Protein AF-A0A428RJL4-F1 (afdb_monomer_lite)

Radius of gyration: 34.91 Å; chains: 1; bounding box: 85×60×79 Å

Sequence (177 aa):
MPTWSDKGKWKEIDPDLPETDPDLTETDPDLTQSDPDPIDADDYAAYYEDQPGPSGVFYCTECCEPSGDRASPLCRSCETYQDWRRRIDRERHNKANREAREAGLCGHCRKSKAEPGKASCTPCRRKKTESQARRDAERKKMREKEKKSEEKKKEKKTEKSAKEKKAEEKKKKDKKR

Organism: NCBI:txid1325733

Secondary structure (DSSP, 8-state):
-PPP-SS---------------------------------HHHHHHHHHSS-------B-TTT--B-TT---SS-HHHHHHHHHHHHHHHHHHHHHHHHHHHTTB-TTTSSSBPPTT-SS-HHHHHHHHHHHHHHHHHHHHHHHHHHHHHHHHHHHHHHHHHHHHHHHHHHHHHTT-

pLDDT: mean 81.79, std 18.22, range [39.06, 98.56]

Foldseek 3Di:
DDDDDDDPDDPPPDPPDPPPPPPDDDPDDPPPPPPDPPDPPVVVVVVPVPPPPDPPQQAAPPPRHRQPPDPDNHHPVRVVVVVVVVVVVVVVLVVVLVVLVVVQHASPPSPDGPDVPDNHRPVVVVVVVVVVVVVVVVVVVVVVVVVVVVVVVVVVVVVVVVVVVVVVVVVVVVVVD

Structure (mmCIF, N/CA/C/O backbone):
data_AF-A0A428RJL4-F1
#
_entry.id   AF-A0A428RJL4-F1
#
loop_
_atom_site.group_PDB
_atom_site.id
_atom_site.type_symbol
_atom_site.label_atom_id
_atom_site.label_alt_id
_atom_site.label_comp_id
_atom_site.label_asym_id
_atom_site.label_entity_id
_atom_site.label_seq_id
_atom_site.pdbx_PDB_ins_code
_atom_site.Cartn_x
_atom_site.Cartn_y
_atom_site.Cartn_z
_atom_site.occupancy
_atom_site.B_iso_or_equiv
_atom_site.auth_seq_id
_atom_site.auth_comp_id
_atom_site.auth_asym_id
_atom_site.auth_atom_id
_atom_site.pdbx_PDB_model_num
ATOM 1 N N . MET A 1 1 ? 35.695 23.533 -6.235 1.00 39.06 1 MET A N 1
ATOM 2 C CA . MET A 1 1 ? 35.047 22.298 -6.731 1.00 39.06 1 MET A CA 1
ATOM 3 C C . MET A 1 1 ? 35.911 21.120 -6.302 1.00 39.06 1 MET A C 1
ATOM 5 O O . MET A 1 1 ? 37.057 21.090 -6.733 1.00 39.06 1 MET A O 1
ATOM 9 N N . PRO A 1 2 ? 35.456 20.231 -5.402 1.00 47.81 2 PRO A N 1
ATOM 10 C CA . PRO A 1 2 ? 36.292 19.138 -4.906 1.00 47.81 2 PRO A CA 1
ATOM 11 C C . PRO A 1 2 ? 36.450 18.043 -5.967 1.00 47.81 2 PRO A C 1
ATOM 13 O O . PRO A 1 2 ? 35.468 17.641 -6.591 1.00 47.81 2 PRO A O 1
ATOM 16 N N . THR A 1 3 ? 37.677 17.566 -6.169 1.00 53.16 3 THR A N 1
ATOM 17 C CA . THR A 1 3 ? 38.008 16.478 -7.095 1.00 53.16 3 THR A CA 1
ATOM 18 C C . THR A 1 3 ? 38.043 15.137 -6.359 1.00 53.16 3 THR A C 1
ATOM 20 O O . THR A 1 3 ? 38.663 14.986 -5.309 1.00 53.16 3 THR A O 1
ATOM 23 N N . TRP A 1 4 ? 37.346 14.149 -6.919 1.00 40.94 4 TRP A N 1
ATOM 24 C CA . TRP A 1 4 ? 37.372 12.746 -6.500 1.00 40.94 4 TRP A CA 1
ATOM 25 C C . TRP A 1 4 ? 38.748 12.128 -6.803 1.00 40.94 4 TRP A C 1
ATOM 27 O O . TRP A 1 4 ? 39.310 12.368 -7.870 1.00 40.94 4 TRP A O 1
ATOM 37 N N . SER A 1 5 ? 39.277 11.306 -5.893 1.00 53.22 5 SER A N 1
ATOM 38 C CA . SER A 1 5 ? 40.438 10.437 -6.140 1.00 53.22 5 SER A CA 1
ATOM 39 C C . SER A 1 5 ? 40.075 8.970 -5.895 1.00 53.22 5 SER A C 1
ATOM 41 O O . SER A 1 5 ? 39.465 8.626 -4.886 1.00 53.22 5 SER A O 1
ATOM 43 N N . ASP A 1 6 ? 40.508 8.109 -6.819 1.00 55.12 6 ASP A N 1
ATOM 44 C CA . ASP A 1 6 ? 40.116 6.702 -7.037 1.00 55.12 6 ASP A CA 1
ATOM 45 C C . ASP A 1 6 ? 40.604 5.672 -5.995 1.00 55.12 6 ASP A C 1
ATOM 47 O O . ASP A 1 6 ? 40.689 4.472 -6.253 1.00 55.12 6 ASP A O 1
ATOM 51 N N . LYS A 1 7 ? 40.941 6.103 -4.781 1.00 55.03 7 LYS A N 1
ATOM 52 C CA . LYS A 1 7 ? 41.337 5.195 -3.696 1.00 55.03 7 LYS A CA 1
ATOM 53 C C . LYS A 1 7 ? 40.588 5.592 -2.439 1.00 55.03 7 LYS A C 1
ATOM 55 O O . LYS A 1 7 ? 41.039 6.454 -1.694 1.00 55.03 7 LYS A O 1
ATOM 60 N N . GLY A 1 8 ? 39.428 4.963 -2.245 1.00 53.81 8 GLY A N 1
ATOM 61 C CA . GLY A 1 8 ? 38.504 5.170 -1.130 1.00 53.81 8 GLY A CA 1
ATOM 62 C C . GLY A 1 8 ? 39.140 4.952 0.242 1.00 53.81 8 GLY A C 1
ATOM 63 O O . GLY A 1 8 ? 38.967 3.909 0.866 1.00 53.81 8 GLY A O 1
ATOM 64 N N . LYS A 1 9 ? 39.854 5.965 0.723 1.00 44.09 9 LYS A N 1
ATOM 65 C CA . LYS A 1 9 ? 40.286 6.100 2.106 1.00 44.09 9 LYS A CA 1
ATOM 66 C C . LYS A 1 9 ? 40.056 7.550 2.504 1.00 44.09 9 LYS A C 1
ATOM 68 O O . LYS A 1 9 ? 40.754 8.441 2.028 1.00 44.09 9 LYS A O 1
ATOM 73 N N . TRP A 1 10 ? 39.044 7.769 3.338 1.00 45.50 10 TRP A N 1
ATOM 74 C CA . TRP A 1 10 ? 38.837 9.046 4.006 1.00 45.50 10 TRP A CA 1
ATOM 75 C C . TRP A 1 10 ? 40.094 9.327 4.828 1.00 45.50 10 TRP A C 1
ATOM 77 O O . TRP A 1 10 ? 40.424 8.571 5.740 1.00 45.50 10 TRP A O 1
ATOM 87 N N . LYS A 1 11 ? 40.853 10.351 4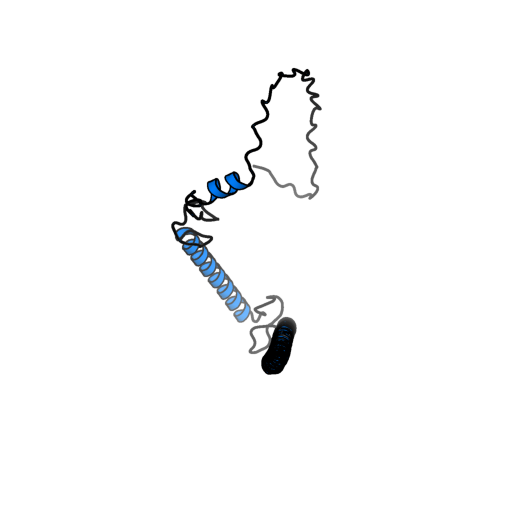.437 1.00 51.69 11 LYS A N 1
ATOM 88 C CA . LYS A 1 11 ? 41.778 10.990 5.363 1.00 51.69 11 LYS A CA 1
ATOM 89 C C . LYS A 1 11 ? 40.924 11.936 6.189 1.00 51.69 11 LYS A C 1
ATOM 91 O O . LYS A 1 11 ? 40.428 12.931 5.670 1.00 51.69 11 LYS A O 1
ATOM 96 N N . GLU A 1 12 ? 40.693 11.525 7.423 1.00 52.97 12 GLU A N 1
ATOM 97 C CA . GLU A 1 12 ? 40.213 12.355 8.515 1.00 52.97 12 GLU A CA 1
ATOM 98 C C . GLU A 1 12 ? 41.185 13.534 8.627 1.00 52.97 12 GLU A C 1
ATOM 100 O O . GLU A 1 12 ? 42.365 13.362 8.929 1.00 52.97 12 GLU A O 1
ATOM 105 N N . ILE A 1 13 ? 40.729 14.704 8.186 1.00 52.09 13 ILE A N 1
ATOM 106 C CA . ILE A 1 13 ? 41.397 15.969 8.461 1.00 52.09 13 ILE A CA 1
ATOM 107 C C . ILE A 1 13 ? 40.840 16.355 9.818 1.00 52.09 13 ILE A C 1
ATOM 109 O O . ILE A 1 13 ? 39.701 16.807 9.890 1.00 52.09 13 ILE A O 1
ATOM 113 N N . ASP A 1 14 ? 41.607 16.068 10.860 1.00 54.88 14 ASP A N 1
ATOM 114 C CA . ASP A 1 14 ? 41.363 16.565 12.206 1.00 54.88 14 ASP A CA 1
ATOM 115 C C . ASP A 1 14 ? 41.765 18.049 12.193 1.00 54.88 14 ASP A C 1
ATOM 117 O O . ASP A 1 14 ? 42.939 18.351 11.945 1.00 54.88 14 ASP A O 1
ATOM 121 N N . PRO A 1 15 ? 40.829 19.006 12.298 1.00 62.44 15 PRO A N 1
ATOM 122 C CA . PRO A 1 15 ? 41.213 20.390 12.474 1.00 62.44 15 PRO A CA 1
ATOM 123 C C . PRO A 1 15 ? 41.659 20.550 13.928 1.00 62.44 15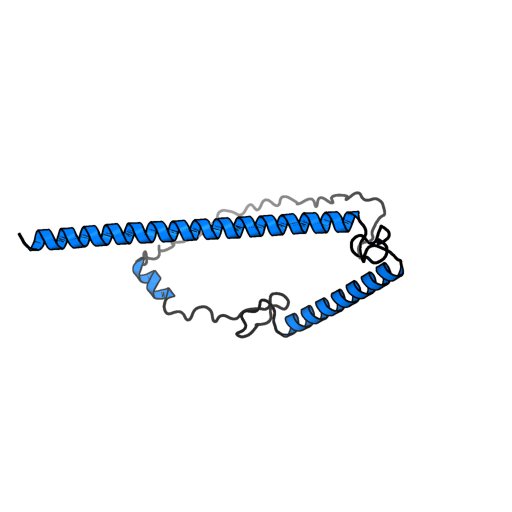 PRO A C 1
ATOM 125 O O . PRO A 1 15 ? 40.818 20.542 14.822 1.00 62.44 15 PRO A O 1
ATOM 128 N N . ASP A 1 16 ? 42.970 20.698 14.143 1.00 52.34 16 ASP A N 1
ATOM 129 C CA . ASP A 1 16 ? 43.556 21.191 15.394 1.00 52.34 16 ASP A CA 1
ATOM 130 C C . ASP A 1 16 ? 42.730 22.385 15.906 1.00 52.34 16 ASP A C 1
ATOM 132 O O . ASP A 1 16 ? 42.822 23.499 15.381 1.00 52.34 16 ASP A O 1
ATOM 136 N N . LEU A 1 17 ? 41.883 22.139 16.908 1.00 52.69 17 LEU A N 1
ATOM 137 C CA . LEU A 1 17 ? 41.264 23.187 17.704 1.00 52.69 17 LEU A CA 1
ATOM 138 C C . LEU A 1 17 ? 42.331 23.688 18.682 1.00 52.69 17 LEU A C 1
ATOM 140 O O . LEU A 1 17 ? 42.740 22.921 19.555 1.00 52.69 17 LEU A O 1
ATOM 144 N N . PRO A 1 18 ? 42.774 24.953 18.605 1.00 57.00 18 PRO A N 1
ATOM 145 C CA . PRO A 1 18 ? 43.488 25.542 19.721 1.00 57.00 18 PRO A CA 1
ATOM 146 C C . PRO A 1 18 ? 42.510 25.704 20.893 1.00 57.00 18 PRO A C 1
ATOM 148 O O . PRO A 1 18 ? 41.532 26.453 20.795 1.00 57.00 18 PRO A O 1
ATOM 151 N N . GLU A 1 19 ? 42.786 24.999 21.994 1.00 52.69 19 GLU A N 1
ATOM 152 C CA . GLU A 1 19 ? 42.222 25.269 23.318 1.00 52.69 19 GLU A CA 1
ATOM 153 C C . GLU A 1 19 ? 42.496 26.734 23.659 1.00 52.69 19 GLU A C 1
ATOM 155 O O . GLU A 1 19 ? 43.594 27.126 24.052 1.00 52.69 19 GLU A O 1
ATOM 160 N N . THR A 1 20 ? 41.494 27.572 23.418 1.00 52.31 20 THR A N 1
ATOM 161 C CA . THR A 1 20 ? 41.487 28.949 23.888 1.00 52.31 20 THR A CA 1
ATOM 162 C C . THR A 1 20 ? 40.732 28.910 25.200 1.00 52.31 20 THR A C 1
ATOM 164 O O . THR A 1 20 ? 39.506 28.886 25.196 1.00 52.31 20 THR A O 1
ATOM 167 N N . ASP A 1 21 ? 41.479 28.807 26.292 1.00 54.78 21 ASP A N 1
ATOM 168 C CA . ASP A 1 21 ? 40.985 28.925 27.659 1.00 54.78 21 ASP A CA 1
ATOM 169 C C . ASP A 1 21 ? 40.527 30.381 27.865 1.00 54.78 21 ASP A C 1
ATOM 171 O O . ASP A 1 21 ? 41.365 31.292 27.818 1.00 54.78 21 ASP A O 1
ATOM 175 N N . PRO A 1 22 ? 39.218 30.671 27.986 1.00 58.75 22 PRO A N 1
ATOM 176 C CA . PRO A 1 22 ? 38.785 32.011 28.307 1.00 58.75 22 PRO A CA 1
ATOM 177 C C . PRO A 1 22 ? 38.862 32.175 29.825 1.00 58.75 22 PRO A C 1
ATOM 179 O O . PRO A 1 22 ? 37.916 31.859 30.545 1.00 58.75 22 PRO A O 1
ATOM 182 N N . ASP A 1 23 ? 39.982 32.720 30.298 1.00 58.66 23 ASP A N 1
ATOM 183 C CA . ASP A 1 23 ? 40.064 33.354 31.614 1.00 58.66 23 ASP A CA 1
ATOM 184 C C . ASP A 1 23 ? 39.178 34.614 31.584 1.00 58.66 23 ASP A C 1
ATOM 186 O O . ASP A 1 23 ? 39.600 35.723 31.248 1.00 58.66 23 ASP A O 1
ATOM 190 N N . LEU A 1 24 ? 37.881 34.401 31.805 1.00 53.00 24 LEU A N 1
ATOM 191 C CA . LEU A 1 24 ? 36.876 35.435 32.002 1.00 53.00 24 LEU A CA 1
ATOM 192 C C . LEU A 1 24 ? 36.474 35.407 33.470 1.00 53.00 24 LEU A C 1
ATOM 194 O O . LEU A 1 24 ? 35.442 34.866 33.855 1.00 53.00 24 LEU A O 1
ATOM 198 N N . THR A 1 25 ? 37.366 35.986 34.270 1.00 56.69 25 THR A N 1
ATOM 199 C CA . THR A 1 25 ? 37.063 36.903 35.371 1.00 56.69 25 THR A CA 1
ATOM 200 C C . THR A 1 25 ? 35.595 36.922 35.794 1.00 56.69 25 THR A C 1
ATOM 202 O O . THR A 1 25 ? 34.752 37.525 35.121 1.00 56.69 25 THR A O 1
ATOM 205 N N . GLU A 1 26 ? 35.332 36.334 36.961 1.00 55.47 26 GLU A N 1
ATOM 206 C CA . GLU A 1 26 ? 34.145 36.585 37.771 1.00 55.47 26 GLU A CA 1
ATOM 207 C C . GLU A 1 26 ? 33.941 38.098 37.913 1.00 55.47 26 GLU A C 1
ATOM 209 O O . GLU A 1 26 ? 34.608 38.781 38.688 1.00 55.47 26 GLU A O 1
ATOM 214 N N . THR A 1 27 ? 33.026 38.638 37.119 1.00 54.28 27 THR A N 1
ATOM 215 C CA . THR A 1 27 ? 32.373 39.900 37.435 1.00 54.28 27 THR A CA 1
ATOM 216 C C . THR A 1 27 ? 30.954 39.504 37.762 1.00 54.28 27 THR A C 1
ATOM 218 O O . THR A 1 27 ? 30.187 39.195 36.858 1.00 54.28 27 THR A O 1
ATOM 221 N N . ASP A 1 28 ? 30.664 39.404 39.051 1.00 53.03 28 ASP A N 1
ATOM 222 C CA . ASP A 1 28 ? 29.335 39.199 39.607 1.00 53.03 28 ASP A CA 1
ATOM 223 C C . ASP A 1 28 ? 28.571 40.529 39.472 1.00 53.03 28 ASP A C 1
ATOM 225 O O . ASP A 1 28 ? 28.896 41.488 40.184 1.00 53.03 28 ASP A O 1
ATOM 229 N N . PRO A 1 29 ? 27.632 40.694 38.517 1.00 57.19 29 PRO A N 1
ATOM 230 C CA . PRO A 1 29 ? 26.651 41.740 38.672 1.00 57.19 29 PRO A CA 1
ATOM 231 C C . PRO A 1 29 ? 25.697 41.257 39.758 1.00 57.19 29 PRO A C 1
ATOM 233 O O . PRO A 1 29 ? 24.966 40.294 39.537 1.00 57.19 29 PRO A O 1
ATOM 236 N N . ASP A 1 30 ? 25.699 41.963 40.888 1.00 57.28 30 ASP A N 1
ATOM 237 C CA . ASP A 1 30 ? 24.686 41.897 41.942 1.00 57.28 30 ASP A CA 1
ATOM 238 C C . ASP A 1 30 ? 23.301 42.131 41.311 1.00 57.28 30 ASP A C 1
ATOM 240 O O . ASP A 1 30 ? 22.761 43.239 41.229 1.00 57.28 30 ASP A O 1
ATOM 244 N N . LEU A 1 31 ? 22.767 41.059 40.732 1.00 52.69 31 LEU A N 1
ATOM 245 C CA . LEU A 1 31 ? 21.417 40.943 40.247 1.00 52.69 31 LEU A CA 1
ATOM 246 C C . LEU A 1 31 ? 20.600 40.696 41.498 1.00 52.69 31 LEU A C 1
ATOM 248 O O . LEU A 1 31 ? 20.263 39.567 41.850 1.00 52.69 31 LEU A O 1
ATOM 252 N N . THR A 1 32 ? 20.245 41.803 42.132 1.00 55.38 32 THR A N 1
ATOM 253 C CA . THR A 1 32 ? 19.004 41.941 42.882 1.00 55.38 32 THR A CA 1
ATOM 254 C C . THR A 1 32 ? 17.843 41.607 41.937 1.00 55.38 32 THR A C 1
ATOM 256 O O . THR A 1 32 ? 17.114 42.468 41.448 1.00 55.38 32 THR A O 1
ATOM 259 N N . GLN A 1 33 ? 17.681 40.315 41.641 1.00 55.38 33 GLN A N 1
ATOM 260 C CA . GLN A 1 33 ? 16.429 39.749 41.183 1.00 55.38 33 GLN A CA 1
ATOM 261 C C . GLN A 1 33 ? 15.479 39.934 42.356 1.00 55.38 33 GLN A C 1
ATOM 263 O O . GLN A 1 33 ? 15.493 39.180 43.322 1.00 55.38 33 GLN A O 1
ATOM 268 N N . SER A 1 34 ? 14.713 41.022 42.305 1.00 57.12 34 SER A N 1
ATOM 269 C CA . SER A 1 34 ? 13.485 41.099 43.080 1.00 57.12 34 SER A CA 1
ATOM 270 C C . SER A 1 34 ? 12.674 39.882 42.654 1.00 57.12 34 SER A C 1
ATOM 272 O O . SER A 1 34 ? 12.286 39.807 41.487 1.00 57.12 34 SER A O 1
ATOM 274 N N . ASP A 1 35 ? 12.535 38.903 43.548 1.00 61.88 35 ASP A N 1
ATOM 275 C CA . ASP A 1 35 ? 11.699 37.729 43.320 1.00 61.88 35 ASP A CA 1
ATOM 276 C C . ASP A 1 35 ? 10.321 38.250 42.894 1.00 61.88 35 ASP A C 1
ATOM 278 O O . ASP A 1 35 ? 9.702 39.000 43.658 1.00 61.88 35 ASP A O 1
ATOM 282 N N . PRO A 1 36 ? 9.858 37.973 41.662 1.00 64.31 36 PRO A N 1
ATOM 283 C CA . PRO A 1 36 ? 8.499 38.320 41.300 1.00 64.31 36 PRO A CA 1
ATOM 284 C C . PRO A 1 36 ? 7.577 37.569 42.260 1.00 64.31 36 PRO A C 1
ATOM 286 O O . PRO A 1 36 ? 7.726 36.357 42.428 1.00 64.31 36 PRO A O 1
ATOM 289 N N . ASP A 1 37 ? 6.659 38.295 42.906 1.00 66.50 37 ASP A N 1
ATOM 290 C CA . ASP A 1 37 ? 5.670 37.698 43.800 1.00 66.50 37 ASP A CA 1
ATOM 291 C C . ASP A 1 37 ? 5.053 36.458 43.131 1.00 66.50 37 ASP A C 1
ATOM 293 O O . ASP A 1 37 ? 4.743 36.503 41.931 1.00 66.50 37 ASP A O 1
ATOM 297 N N . PRO A 1 38 ? 4.892 35.341 43.863 1.00 64.94 38 PRO A N 1
ATOM 298 C CA . PRO A 1 38 ? 4.300 34.136 43.314 1.00 64.94 38 PRO A CA 1
ATOM 299 C C . PRO A 1 38 ? 2.879 34.466 42.867 1.00 64.94 38 PRO A C 1
ATOM 301 O O . PRO A 1 38 ? 1.975 34.636 43.681 1.00 64.94 38 PRO A O 1
ATOM 304 N N . ILE A 1 39 ? 2.702 34.589 41.555 1.00 61.72 39 ILE A N 1
ATOM 305 C CA . ILE A 1 39 ? 1.394 34.713 40.926 1.00 61.72 39 ILE A CA 1
ATOM 306 C C . ILE A 1 39 ? 0.610 33.468 41.345 1.00 61.72 39 ILE A C 1
ATOM 308 O O . ILE A 1 39 ? 1.086 32.344 41.147 1.00 61.72 39 ILE A O 1
ATOM 312 N N . ASP A 1 40 ? -0.554 33.667 41.961 1.00 64.38 40 ASP A N 1
ATOM 313 C CA . ASP A 1 40 ? -1.424 32.574 42.381 1.00 64.38 40 ASP A CA 1
ATOM 314 C C . ASP A 1 40 ? -1.725 31.677 41.170 1.00 64.38 40 ASP A C 1
ATOM 316 O O . ASP A 1 40 ? -2.030 32.157 40.074 1.00 64.38 40 ASP A O 1
ATOM 320 N N . ALA A 1 41 ? -1.613 30.357 41.346 1.00 62.06 41 ALA A N 1
ATOM 321 C CA . ALA A 1 41 ? -1.758 29.392 40.249 1.00 62.06 41 ALA A CA 1
ATOM 322 C C . ALA A 1 41 ? -3.129 29.488 39.550 1.00 62.06 41 ALA A C 1
ATOM 324 O O . ALA A 1 41 ? -3.265 29.099 38.387 1.00 62.06 41 ALA A O 1
ATOM 325 N N . ASP A 1 42 ? -4.117 30.045 40.250 1.00 62.62 42 ASP A N 1
ATOM 326 C CA . ASP A 1 42 ? -5.471 30.262 39.760 1.00 62.62 42 ASP A CA 1
ATOM 327 C C . ASP A 1 42 ? -5.565 31.432 38.752 1.00 62.62 42 ASP A C 1
ATOM 329 O O . ASP A 1 42 ? -6.400 31.378 37.848 1.00 62.62 42 ASP A O 1
ATOM 333 N N . ASP A 1 43 ? -4.665 32.427 38.805 1.00 58.66 43 ASP A N 1
ATOM 334 C CA . ASP A 1 43 ? -4.636 33.562 37.859 1.00 58.66 43 ASP A CA 1
ATOM 335 C C . ASP A 1 43 ? -3.877 33.249 36.552 1.00 58.66 43 ASP A C 1
ATOM 337 O O . ASP A 1 43 ? -4.111 33.876 35.515 1.00 58.66 43 ASP A O 1
ATOM 341 N N . TYR A 1 44 ? -3.003 32.233 36.541 1.00 63.78 44 TYR A N 1
ATOM 342 C CA . TYR A 1 44 ? -2.277 31.816 35.329 1.00 63.78 44 TYR A CA 1
ATOM 343 C C . TYR A 1 44 ? -3.202 31.177 34.278 1.00 63.78 44 TYR A C 1
ATOM 345 O O . TYR A 1 44 ? -2.977 31.314 33.073 1.00 63.78 44 TYR A O 1
ATOM 353 N N . ALA A 1 45 ? -4.259 30.488 34.721 1.00 61.25 45 ALA A N 1
ATOM 354 C CA . ALA A 1 45 ? -5.206 29.824 33.827 1.00 61.25 45 ALA A CA 1
ATOM 355 C C . ALA A 1 45 ? -6.065 30.832 33.043 1.00 61.25 45 ALA A C 1
ATOM 357 O O . ALA A 1 45 ? -6.270 30.655 31.843 1.00 61.25 45 ALA A O 1
ATOM 358 N N . ALA A 1 46 ? -6.495 31.923 33.685 1.00 62.03 46 ALA A N 1
ATOM 359 C CA . ALA A 1 46 ? -7.341 32.939 33.056 1.00 62.03 46 ALA A CA 1
ATOM 360 C C . ALA A 1 46 ? -6.623 33.705 31.926 1.00 62.03 46 ALA A C 1
ATOM 362 O O . ALA A 1 46 ? -7.259 34.133 30.965 1.00 62.03 46 ALA A O 1
ATOM 363 N N . TYR A 1 47 ? -5.292 33.831 31.983 1.00 61.50 47 TYR A N 1
ATOM 364 C CA . TYR A 1 47 ? -4.517 34.556 30.970 1.00 61.50 47 TYR A CA 1
ATOM 365 C C . TYR A 1 47 ? -4.413 33.826 29.615 1.00 61.50 47 TYR A C 1
ATOM 367 O O . TYR A 1 47 ? -4.206 34.464 28.581 1.00 61.50 47 TYR A O 1
ATOM 375 N N . TYR A 1 48 ? -4.563 32.496 29.593 1.00 62.19 48 TYR A N 1
ATOM 376 C CA . TYR A 1 48 ? -4.476 31.698 28.362 1.00 62.19 48 TYR A CA 1
ATOM 377 C C . TYR A 1 48 ? -5.824 31.452 27.678 1.00 62.19 48 TYR A C 1
ATOM 379 O O . TYR A 1 48 ? -5.833 31.080 26.504 1.00 62.19 48 TYR A O 1
ATOM 387 N N . GLU A 1 49 ? -6.948 31.654 28.370 1.00 64.75 49 GLU A N 1
ATOM 388 C CA . GLU A 1 49 ? -8.273 31.390 27.794 1.00 64.75 49 GLU A CA 1
ATOM 389 C C . GLU A 1 49 ? -8.779 32.520 26.877 1.00 64.75 49 GLU A C 1
ATOM 391 O O . GLU A 1 49 ? -9.550 32.241 25.960 1.00 64.75 49 GLU A O 1
ATOM 396 N N . ASP A 1 50 ? -8.302 33.761 27.052 1.00 61.00 50 ASP A N 1
ATOM 397 C CA . ASP A 1 50 ? -8.740 34.935 26.266 1.00 61.00 50 ASP A CA 1
ATOM 398 C C . ASP A 1 50 ? -7.762 35.351 25.146 1.00 61.00 50 ASP A C 1
ATOM 400 O O . ASP A 1 50 ? -7.988 36.320 24.417 1.00 61.00 50 ASP A O 1
ATOM 404 N N . GLN A 1 51 ? -6.663 34.613 24.948 1.00 58.53 51 GLN A N 1
ATOM 405 C CA . GLN A 1 51 ? -5.844 34.812 23.753 1.00 58.53 51 GLN A CA 1
ATOM 406 C C . GLN A 1 51 ? -6.512 34.100 22.571 1.00 58.53 51 GLN A C 1
ATOM 408 O O . GLN A 1 51 ? -6.715 32.884 22.643 1.00 58.53 51 GLN A O 1
ATOM 413 N N . PRO A 1 52 ? -6.823 34.789 21.452 1.00 59.47 52 PRO A N 1
ATOM 414 C CA . PRO A 1 52 ? -7.139 34.094 20.214 1.00 59.47 52 PRO A CA 1
ATOM 415 C C . PRO A 1 52 ? -5.934 33.208 19.903 1.00 59.47 52 PRO A C 1
ATOM 417 O O . PRO A 1 52 ? -4.857 33.716 19.583 1.00 59.47 52 PRO A O 1
ATOM 420 N N . GLY A 1 53 ? -6.096 31.892 20.090 1.00 58.66 53 GLY A N 1
ATOM 421 C CA . GLY A 1 53 ? -5.032 30.916 19.871 1.00 58.66 53 GLY A CA 1
ATOM 422 C C . GLY A 1 53 ? -4.345 31.194 18.535 1.00 58.66 53 GLY A C 1
ATOM 423 O O . GLY A 1 53 ? -5.025 31.672 17.619 1.00 58.66 53 GLY A O 1
ATOM 424 N N . PRO A 1 54 ? -3.021 30.955 18.434 1.00 59.75 54 PRO A N 1
ATOM 425 C CA . PRO A 1 54 ? -2.185 31.439 17.341 1.00 59.75 54 PRO A CA 1
ATOM 426 C C . PRO A 1 54 ? -2.934 31.233 16.039 1.00 59.75 54 PRO A C 1
ATOM 428 O O . PRO A 1 54 ? -3.236 30.088 15.697 1.00 59.75 54 PRO A O 1
ATOM 431 N N . SER A 1 55 ? -3.316 32.343 15.391 1.00 63.25 55 SER A N 1
ATOM 432 C CA . SER A 1 55 ? -4.039 32.332 14.121 1.00 63.25 55 SER A CA 1
ATOM 433 C C . SER A 1 55 ? -3.372 31.267 13.268 1.00 63.25 55 SER A C 1
ATOM 435 O O . SER A 1 55 ? -2.174 31.394 13.011 1.00 63.25 55 SER A O 1
ATOM 437 N N . GLY A 1 56 ? -4.086 30.170 13.001 1.00 68.81 56 GLY A N 1
ATOM 438 C CA . GLY A 1 56 ? -3.508 28.898 12.569 1.00 68.81 56 GLY A CA 1
ATOM 439 C C . GLY A 1 56 ? -2.979 28.973 11.146 1.00 68.81 56 GLY A C 1
ATOM 440 O O . GLY A 1 56 ? -3.513 28.327 10.251 1.00 68.81 56 GLY A O 1
ATOM 441 N N . VAL A 1 57 ? -1.958 29.795 10.921 1.00 74.75 57 VAL A N 1
ATOM 442 C CA . VAL A 1 57 ? -1.263 29.921 9.656 1.00 74.75 57 VAL A CA 1
ATOM 443 C C . VAL A 1 57 ? -0.453 28.646 9.514 1.00 74.75 57 VAL A C 1
ATOM 445 O O . VAL A 1 57 ? 0.608 28.473 10.109 1.00 74.75 57 VAL A O 1
ATOM 448 N N . PHE A 1 58 ? -1.001 27.703 8.760 1.00 78.69 58 PHE A N 1
ATOM 449 C CA . PHE A 1 58 ? -0.258 26.530 8.346 1.00 78.69 58 PHE A CA 1
ATOM 450 C C . PHE A 1 58 ? 0.784 26.976 7.326 1.00 78.69 58 PHE A C 1
ATOM 452 O O . PHE A 1 58 ? 0.470 27.743 6.423 1.00 78.69 58 PHE A O 1
ATOM 459 N N . TYR A 1 59 ? 2.013 26.491 7.448 1.00 82.12 59 TYR A N 1
ATOM 460 C CA . TYR A 1 59 ? 3.069 26.750 6.473 1.00 82.12 59 TYR A CA 1
ATOM 461 C C . TYR A 1 59 ? 3.317 25.494 5.649 1.00 82.12 59 TYR A C 1
ATOM 463 O O . TYR A 1 59 ? 3.253 24.370 6.154 1.00 82.12 59 TYR A O 1
ATOM 471 N N . CYS A 1 60 ? 3.594 25.674 4.363 1.00 83.56 60 CYS A N 1
ATOM 472 C CA . CYS A 1 60 ? 3.983 24.569 3.508 1.00 83.56 60 CYS A CA 1
ATOM 473 C C . CYS A 1 60 ? 5.339 24.012 3.950 1.00 83.56 60 CYS A C 1
ATOM 475 O O . CYS A 1 60 ? 6.302 24.754 4.096 1.00 83.56 60 CYS A O 1
ATOM 477 N N . THR A 1 61 ? 5.444 22.691 4.084 1.00 84.75 61 THR A N 1
ATOM 478 C CA . THR A 1 61 ? 6.693 22.029 4.505 1.00 84.75 61 THR A CA 1
ATOM 479 C C . THR A 1 61 ? 7.802 22.037 3.445 1.00 84.75 61 THR A C 1
ATOM 481 O O . THR A 1 61 ? 8.942 21.713 3.764 1.00 84.75 61 THR A O 1
ATOM 484 N N . GLU A 1 62 ? 7.494 22.404 2.196 1.00 86.31 62 GLU A N 1
ATOM 485 C CA . GLU A 1 62 ? 8.474 22.472 1.102 1.00 86.31 62 GLU A CA 1
ATOM 486 C C . GLU A 1 62 ? 8.929 23.898 0.784 1.00 86.31 62 GLU A C 1
ATOM 488 O O . GLU A 1 62 ? 10.127 24.127 0.649 1.00 86.31 62 GLU A O 1
ATOM 493 N N . CYS A 1 63 ? 8.000 24.848 0.638 1.00 88.06 63 CYS A N 1
ATOM 494 C CA . CYS A 1 63 ? 8.334 26.230 0.271 1.00 88.06 63 CYS A CA 1
ATOM 495 C C . CYS A 1 63 ? 8.228 27.231 1.429 1.00 88.06 63 CYS A C 1
ATOM 497 O O . CYS A 1 63 ? 8.529 28.403 1.228 1.00 88.06 63 CYS A O 1
ATOM 499 N N . CYS A 1 64 ? 7.793 26.796 2.619 1.00 82.62 64 CYS A N 1
ATOM 500 C CA . CYS A 1 64 ? 7.549 27.644 3.792 1.00 82.62 64 CYS A CA 1
ATOM 501 C C . CYS A 1 64 ? 6.563 28.804 3.558 1.00 82.62 64 CYS A C 1
ATOM 503 O O . CYS A 1 64 ? 6.463 29.700 4.393 1.00 82.62 64 CYS A O 1
ATOM 505 N N . GLU A 1 65 ? 5.804 28.797 2.459 1.00 84.19 65 GLU A N 1
ATOM 506 C CA . GLU A 1 65 ? 4.769 29.801 2.217 1.00 84.19 65 GLU A CA 1
ATOM 507 C C . GLU A 1 65 ? 3.531 29.536 3.090 1.00 84.19 65 GLU A C 1
ATOM 509 O O . GLU A 1 65 ? 3.208 28.368 3.351 1.00 84.19 65 GLU A O 1
ATOM 514 N N . PRO A 1 66 ? 2.807 30.590 3.513 1.00 81.50 66 PRO A N 1
ATOM 515 C CA . PRO A 1 66 ? 1.532 30.448 4.207 1.00 81.50 66 PRO A CA 1
ATOM 516 C C . PRO A 1 66 ? 0.533 29.659 3.346 1.00 81.50 66 PRO A C 1
ATOM 518 O O . PRO A 1 66 ? 0.163 30.071 2.248 1.00 81.50 66 PRO A O 1
ATOM 521 N N . SER A 1 67 ? 0.065 28.524 3.853 1.00 72.38 67 SER A N 1
ATOM 522 C CA . SER A 1 67 ? -0.856 27.595 3.185 1.00 72.38 67 SER A CA 1
ATOM 523 C C . SER A 1 67 ? -2.325 28.050 3.210 1.00 72.38 67 SER A C 1
ATOM 525 O O . SER A 1 67 ? -3.205 27.307 2.762 1.00 72.38 67 SER A O 1
ATOM 527 N N . GLY A 1 68 ? -2.612 29.259 3.704 1.00 76.88 68 GLY A N 1
ATOM 528 C CA . GLY A 1 68 ? -3.974 29.723 3.982 1.00 76.88 68 GLY A CA 1
ATOM 529 C C . GLY A 1 68 ? -4.687 28.810 4.987 1.00 76.88 68 GLY A C 1
ATOM 530 O O . GLY A 1 68 ? -4.044 28.173 5.818 1.00 76.88 68 GLY A O 1
ATOM 531 N N . ASP A 1 69 ? -6.010 28.684 4.871 1.00 75.44 69 ASP A N 1
ATOM 532 C CA . ASP A 1 69 ? -6.838 27.909 5.815 1.00 75.44 69 ASP A CA 1
ATOM 533 C C . ASP A 1 69 ? -6.837 26.388 5.558 1.00 75.44 69 ASP A C 1
ATOM 535 O O . ASP A 1 69 ? -7.590 25.633 6.181 1.00 75.44 69 ASP A O 1
ATOM 539 N N . ARG A 1 70 ? -6.033 25.889 4.606 1.00 74.06 70 ARG A N 1
ATOM 540 C CA . ARG A 1 70 ? -5.971 24.445 4.331 1.00 74.06 70 ARG A CA 1
ATOM 541 C C . ARG A 1 70 ? -5.010 23.773 5.302 1.00 74.06 70 ARG A C 1
ATOM 543 O O . ARG A 1 70 ? -3.805 23.990 5.247 1.00 74.06 70 ARG A O 1
ATOM 550 N N . ALA A 1 71 ? -5.538 22.819 6.064 1.00 77.06 71 ALA A N 1
ATOM 551 C CA . ALA A 1 71 ? -4.765 21.838 6.824 1.00 77.06 71 ALA A CA 1
ATOM 552 C C . ALA A 1 71 ? -4.095 20.785 5.904 1.00 77.06 71 ALA A C 1
ATOM 554 O O . ALA A 1 71 ? -4.268 19.580 6.087 1.00 77.06 71 ALA A O 1
ATOM 555 N N . SER A 1 72 ? -3.381 21.229 4.863 1.00 79.69 72 SER A N 1
ATOM 556 C CA . SER A 1 72 ? -2.531 20.377 4.023 1.00 79.69 72 SER A CA 1
ATOM 557 C C . SER A 1 72 ? -1.059 20.642 4.355 1.00 79.69 72 SER A C 1
ATOM 559 O O . SER A 1 72 ? -0.683 21.802 4.527 1.00 79.69 72 SER A O 1
ATOM 561 N N . PRO A 1 73 ? -0.194 19.609 4.409 1.00 82.12 73 PRO A N 1
ATOM 562 C CA . PRO A 1 73 ? 1.243 19.795 4.635 1.00 82.12 73 PRO A CA 1
ATOM 563 C C . PRO A 1 73 ? 1.960 20.511 3.474 1.00 82.12 73 PRO A C 1
ATOM 565 O O . PRO A 1 73 ? 3.130 20.882 3.604 1.00 82.12 73 PRO A O 1
ATOM 568 N N . LEU A 1 74 ? 1.286 20.689 2.332 1.00 83.19 74 LEU A N 1
ATOM 569 C CA . LEU A 1 74 ? 1.812 21.331 1.131 1.00 83.19 74 LEU A CA 1
ATOM 570 C C . LEU A 1 74 ? 0.872 22.444 0.662 1.00 83.19 74 LEU A C 1
ATOM 572 O O . LEU A 1 74 ? -0.349 22.281 0.679 1.00 83.19 74 LEU A O 1
ATOM 576 N N . CYS A 1 75 ? 1.431 23.556 0.179 1.00 83.06 75 CYS A N 1
ATOM 577 C CA . CYS A 1 75 ? 0.639 24.568 -0.513 1.00 83.06 75 CYS A CA 1
ATOM 578 C C . CYS A 1 75 ? 0.137 24.019 -1.859 1.00 83.06 75 CYS A C 1
ATOM 580 O O . CYS A 1 75 ? 0.661 23.039 -2.395 1.00 83.06 75 CYS A O 1
ATOM 582 N N . ARG A 1 76 ? -0.858 24.683 -2.456 1.00 83.44 76 ARG A N 1
ATOM 583 C CA . ARG A 1 76 ? -1.461 24.254 -3.731 1.00 83.44 76 ARG A CA 1
ATOM 584 C C . ARG A 1 76 ? -0.428 24.107 -4.858 1.00 83.44 76 ARG A C 1
ATOM 586 O O . ARG A 1 76 ? -0.522 23.174 -5.651 1.00 83.44 76 ARG A O 1
ATOM 593 N N . SER A 1 77 ? 0.572 24.984 -4.910 1.00 85.00 77 SER A N 1
ATOM 594 C CA . SER A 1 77 ? 1.658 24.923 -5.896 1.00 85.00 77 SER A CA 1
ATOM 595 C C . SER A 1 77 ? 2.524 23.674 -5.694 1.00 85.00 77 SER A C 1
ATOM 597 O O . SER A 1 77 ? 2.692 22.884 -6.627 1.00 85.00 77 SER A O 1
ATOM 599 N N . CYS A 1 78 ? 2.987 23.425 -4.466 1.00 86.31 78 CYS A N 1
ATOM 600 C CA . CYS A 1 78 ? 3.750 22.225 -4.114 1.00 86.31 78 CYS A CA 1
ATOM 601 C C . CYS A 1 78 ? 2.947 20.932 -4.327 1.00 86.31 78 CYS A C 1
ATOM 603 O O . CYS A 1 78 ? 3.490 19.962 -4.855 1.00 86.31 78 CYS A O 1
ATOM 605 N N . GLU A 1 79 ? 1.643 20.916 -4.025 1.00 85.06 79 GLU A N 1
ATOM 606 C CA . GLU A 1 79 ? 0.760 19.778 -4.327 1.00 85.06 79 GLU A CA 1
ATOM 607 C C . GLU A 1 79 ? 0.766 19.457 -5.829 1.00 85.06 79 GLU A C 1
ATOM 609 O O . GLU A 1 79 ? 1.001 18.310 -6.219 1.00 85.06 79 GLU A O 1
ATOM 614 N N . THR A 1 80 ? 0.578 20.469 -6.684 1.00 88.38 80 THR A N 1
ATOM 615 C CA . THR A 1 80 ? 0.580 20.274 -8.144 1.00 88.38 80 THR A CA 1
ATOM 616 C C . THR A 1 80 ? 1.936 19.820 -8.680 1.00 88.38 80 THR A C 1
ATOM 618 O O . THR A 1 80 ? 1.991 18.956 -9.560 1.00 88.38 80 THR A O 1
ATOM 621 N N . TYR A 1 81 ? 3.034 20.338 -8.125 1.00 89.38 81 TYR A N 1
ATOM 622 C CA . TYR A 1 81 ? 4.383 19.929 -8.500 1.00 89.38 81 TYR A CA 1
ATOM 623 C C . TYR A 1 81 ? 4.669 18.479 -8.095 1.00 89.38 81 TYR A C 1
ATOM 625 O O . TYR A 1 81 ? 5.159 17.685 -8.904 1.00 89.38 81 TYR A O 1
ATOM 633 N N . GLN A 1 82 ? 4.295 18.083 -6.876 1.00 88.38 82 GLN A N 1
ATOM 634 C CA . GLN A 1 82 ? 4.407 16.694 -6.443 1.00 88.38 82 GLN A CA 1
ATOM 635 C C . GLN A 1 82 ? 3.516 15.755 -7.262 1.00 88.38 82 GLN A C 1
ATOM 637 O O . GLN A 1 82 ? 3.939 14.645 -7.589 1.00 88.38 82 GLN A O 1
ATOM 642 N N . ASP A 1 83 ? 2.298 16.168 -7.615 1.00 89.31 83 ASP A N 1
ATOM 643 C CA . ASP A 1 83 ? 1.409 15.398 -8.488 1.00 89.31 83 ASP A CA 1
ATOM 644 C C . ASP A 1 83 ? 2.018 15.194 -9.880 1.00 89.31 83 ASP A C 1
ATOM 646 O O . ASP A 1 83 ? 1.982 14.079 -10.419 1.00 89.31 83 ASP A O 1
ATOM 650 N N . TRP A 1 84 ? 2.610 16.246 -10.451 1.00 93.19 84 TRP A N 1
ATOM 651 C CA . TRP A 1 84 ? 3.341 16.187 -11.715 1.00 93.19 84 TRP A CA 1
ATOM 652 C C . TRP A 1 84 ? 4.545 15.243 -11.624 1.00 93.19 84 TRP A C 1
ATOM 654 O O . TRP A 1 84 ? 4.676 14.336 -12.450 1.00 93.19 84 TRP A O 1
ATOM 664 N N . ARG A 1 85 ? 5.358 15.350 -10.566 1.00 94.12 85 ARG A N 1
ATOM 665 C CA . ARG A 1 85 ? 6.488 14.444 -10.310 1.00 94.12 85 ARG A CA 1
ATOM 666 C C . ARG A 1 85 ? 6.026 12.988 -10.190 1.00 94.12 85 ARG A C 1
ATOM 668 O O . ARG A 1 85 ? 6.545 12.114 -10.883 1.00 94.12 85 ARG A O 1
ATOM 675 N N . ARG A 1 86 ? 4.963 12.730 -9.415 1.00 94.38 86 ARG A N 1
ATOM 676 C CA . ARG A 1 86 ? 4.326 11.404 -9.289 1.00 94.38 86 ARG A CA 1
ATOM 677 C C . ARG A 1 86 ? 3.786 10.887 -10.626 1.00 94.38 86 ARG A C 1
ATOM 679 O O . ARG A 1 86 ? 3.774 9.677 -10.857 1.00 94.38 86 ARG A O 1
ATOM 686 N N . ARG A 1 87 ? 3.300 11.757 -11.519 1.00 96.25 87 ARG A N 1
ATOM 687 C CA . ARG A 1 87 ? 2.878 11.378 -12.880 1.00 96.25 87 ARG A CA 1
ATOM 688 C C . ARG A 1 87 ? 4.072 10.929 -13.724 1.00 96.25 87 ARG A C 1
ATOM 690 O O . ARG A 1 87 ? 4.016 9.820 -14.249 1.00 96.25 87 ARG A O 1
ATOM 697 N N . ILE A 1 88 ? 5.148 11.711 -13.767 1.00 95.94 88 ILE A N 1
ATOM 698 C CA . ILE A 1 88 ? 6.367 11.367 -14.515 1.00 95.94 88 ILE A CA 1
ATOM 699 C C . ILE A 1 88 ? 6.987 10.064 -14.009 1.00 95.94 88 ILE A C 1
ATOM 701 O O . ILE A 1 88 ? 7.353 9.200 -14.806 1.00 95.94 88 ILE A O 1
ATOM 705 N N . ASP A 1 89 ? 7.064 9.873 -12.693 1.00 96.00 89 ASP A N 1
ATOM 706 C CA . ASP A 1 89 ? 7.616 8.643 -12.120 1.00 96.00 89 ASP A CA 1
ATOM 707 C C . ASP A 1 89 ? 6.771 7.414 -12.483 1.00 96.00 89 ASP A C 1
ATOM 709 O O . ASP A 1 89 ? 7.317 6.358 -12.820 1.00 96.00 89 ASP A O 1
ATOM 713 N N . ARG A 1 90 ? 5.435 7.546 -12.502 1.00 95.94 90 ARG A N 1
ATOM 714 C CA . ARG A 1 90 ? 4.536 6.488 -12.996 1.00 95.94 90 ARG A CA 1
ATOM 715 C C . ARG A 1 90 ? 4.757 6.199 -14.475 1.00 95.94 90 ARG A C 1
ATOM 717 O O . ARG A 1 90 ? 4.808 5.031 -14.848 1.00 95.94 90 ARG A O 1
ATOM 724 N N . GLU A 1 91 ? 4.903 7.220 -15.313 1.00 97.81 91 GLU A N 1
ATOM 725 C CA . GLU A 1 91 ? 5.178 7.047 -16.744 1.00 97.81 91 GLU A CA 1
ATOM 726 C C . GLU A 1 91 ? 6.511 6.335 -16.978 1.00 97.81 91 GLU A C 1
ATOM 728 O O . GLU A 1 91 ? 6.556 5.342 -17.708 1.00 97.81 91 GLU A O 1
ATOM 733 N N . ARG A 1 92 ? 7.576 6.754 -16.283 1.00 97.62 92 ARG A N 1
ATOM 734 C CA . ARG A 1 92 ? 8.890 6.100 -16.328 1.00 97.62 92 ARG A CA 1
ATOM 735 C C . ARG A 1 92 ? 8.809 4.644 -15.866 1.00 97.62 92 ARG A C 1
ATOM 737 O O . ARG A 1 92 ? 9.362 3.757 -16.516 1.00 97.62 92 ARG A O 1
ATOM 744 N N . HIS A 1 93 ? 8.092 4.377 -14.774 1.00 96.50 93 HIS A N 1
ATOM 745 C CA . HIS A 1 93 ? 7.873 3.022 -14.269 1.00 96.50 93 HIS A CA 1
ATOM 746 C C . HIS A 1 93 ? 7.097 2.152 -15.270 1.00 96.50 93 HIS A C 1
ATOM 748 O O . HIS A 1 93 ? 7.483 1.011 -15.528 1.00 96.50 93 HIS A O 1
ATOM 754 N N . ASN A 1 94 ? 6.034 2.693 -15.870 1.00 96.00 94 ASN A N 1
ATOM 755 C CA . ASN A 1 94 ? 5.209 2.002 -16.858 1.00 96.00 94 ASN A CA 1
ATOM 756 C C . ASN A 1 94 ? 5.984 1.697 -18.139 1.00 96.00 94 ASN A C 1
ATOM 758 O O . ASN A 1 94 ? 5.888 0.579 -18.645 1.00 96.00 94 ASN A O 1
ATOM 762 N N . LYS A 1 95 ? 6.776 2.657 -18.629 1.00 97.31 95 LYS A N 1
ATOM 763 C CA . LYS A 1 95 ? 7.665 2.473 -19.778 1.00 97.31 95 LYS A CA 1
ATOM 764 C C . LYS A 1 95 ? 8.650 1.338 -19.517 1.00 97.31 95 LYS A C 1
ATOM 766 O O . LYS A 1 95 ? 8.659 0.359 -20.254 1.00 97.31 95 LYS A O 1
ATOM 771 N N . ALA A 1 96 ? 9.367 1.391 -18.399 1.00 95.88 96 ALA A N 1
ATOM 772 C CA . ALA A 1 96 ? 10.334 0.357 -18.055 1.00 95.88 96 ALA A CA 1
ATOM 773 C C . ALA A 1 96 ? 9.689 -1.027 -17.813 1.00 95.88 96 ALA A C 1
ATOM 775 O O . ALA A 1 96 ? 10.303 -2.060 -18.069 1.00 95.88 96 ALA A O 1
ATOM 776 N N . ASN A 1 97 ? 8.440 -1.084 -17.336 1.00 96.06 97 ASN A N 1
ATOM 777 C CA . ASN A 1 97 ? 7.699 -2.346 -17.235 1.00 96.06 97 ASN A CA 1
ATOM 778 C C . ASN A 1 97 ? 7.250 -2.883 -18.596 1.00 96.06 97 ASN A C 1
ATOM 780 O O . ASN A 1 97 ? 7.175 -4.099 -18.763 1.00 96.06 97 ASN A O 1
ATOM 784 N N . ARG A 1 98 ? 6.923 -2.002 -19.547 1.00 95.88 98 ARG A N 1
ATOM 785 C CA . ARG A 1 98 ? 6.605 -2.386 -20.924 1.00 95.88 98 ARG A CA 1
ATOM 786 C C . ARG A 1 98 ? 7.837 -2.975 -21.605 1.00 95.88 98 ARG A C 1
ATOM 788 O O . ARG A 1 98 ? 7.762 -4.106 -22.061 1.00 95.88 98 ARG A O 1
ATOM 795 N N . GLU A 1 99 ? 8.968 -2.281 -21.526 1.00 96.81 99 GLU A N 1
ATOM 796 C CA . GLU A 1 99 ? 10.260 -2.750 -22.047 1.00 96.81 99 GLU A CA 1
ATOM 797 C C . GLU A 1 99 ? 10.659 -4.099 -21.427 1.00 9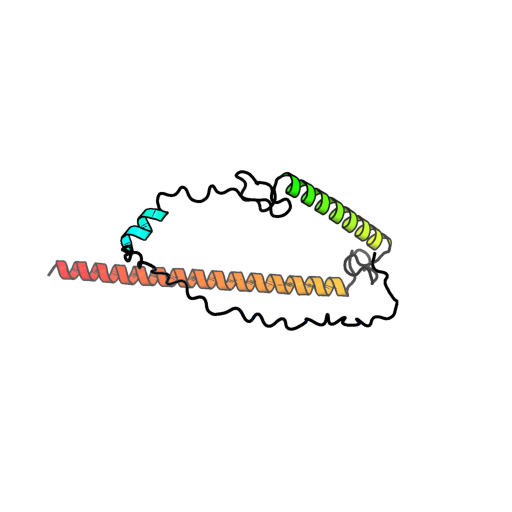6.81 99 GLU A C 1
ATOM 799 O O . GLU A 1 99 ? 11.042 -5.027 -22.132 1.00 96.81 99 GLU A O 1
ATOM 804 N N . ALA A 1 100 ? 10.489 -4.266 -20.109 1.00 96.50 100 ALA A N 1
ATOM 805 C CA . ALA A 1 100 ? 10.744 -5.550 -19.459 1.00 96.50 100 ALA A CA 1
ATOM 806 C C . ALA A 1 100 ? 9.827 -6.667 -19.985 1.00 96.50 100 ALA A C 1
ATOM 808 O O . ALA A 1 100 ? 10.286 -7.790 -20.164 1.00 96.50 100 ALA A O 1
ATOM 809 N N . ARG A 1 101 ? 8.544 -6.384 -20.248 1.00 95.50 101 ARG A N 1
ATOM 810 C CA . ARG A 1 101 ? 7.606 -7.370 -20.812 1.00 95.50 101 ARG A CA 1
ATOM 811 C C . ARG A 1 101 ? 7.957 -7.738 -22.249 1.00 95.50 101 ARG A C 1
ATOM 813 O O . ARG A 1 101 ? 7.924 -8.920 -22.570 1.00 95.50 101 ARG A O 1
ATOM 820 N N . GLU A 1 102 ? 8.305 -6.755 -23.072 1.00 96.75 102 GLU A N 1
ATOM 821 C CA . GLU A 1 102 ? 8.755 -6.955 -24.456 1.00 96.75 102 GLU A CA 1
ATOM 822 C C . GLU A 1 102 ? 10.046 -7.787 -24.500 1.00 96.75 102 GLU A C 1
ATOM 824 O O . GLU A 1 102 ? 10.158 -8.711 -25.299 1.00 96.75 102 GLU A O 1
ATOM 829 N N . ALA A 1 103 ? 10.965 -7.564 -23.556 1.00 97.06 103 ALA A N 1
ATOM 830 C CA . ALA A 1 103 ? 12.168 -8.379 -23.375 1.00 97.06 103 ALA A CA 1
ATOM 831 C C . ALA A 1 103 ? 11.907 -9.764 -22.736 1.00 97.06 103 ALA A C 1
ATOM 833 O O . ALA A 1 103 ? 12.847 -10.520 -22.482 1.00 97.06 103 ALA A O 1
ATOM 834 N N . GLY A 1 104 ? 10.654 -10.107 -22.411 1.00 97.44 104 GLY A N 1
ATOM 835 C CA . GLY A 1 104 ? 10.306 -11.362 -21.740 1.00 97.44 104 GLY A CA 1
ATOM 836 C C . GLY A 1 104 ? 10.867 -11.480 -20.317 1.00 97.44 104 GLY A C 1
ATOM 837 O O . GLY A 1 104 ? 11.048 -12.587 -19.809 1.00 97.44 104 GLY A O 1
ATOM 838 N N . LEU A 1 105 ? 11.163 -10.359 -19.662 1.00 98.06 105 LEU A N 1
ATOM 839 C CA . LEU A 1 105 ? 11.703 -10.274 -18.308 1.00 98.06 105 LEU A CA 1
ATOM 840 C C . LEU A 1 105 ? 10.599 -10.063 -17.267 1.00 98.06 105 LEU A C 1
ATOM 842 O O . LEU A 1 105 ? 9.530 -9.503 -17.510 1.00 98.06 105 LEU A O 1
ATOM 846 N N . CYS A 1 106 ? 10.873 -10.497 -16.039 1.00 97.75 106 CYS A N 1
ATOM 847 C CA . CYS A 1 106 ? 9.981 -10.284 -14.910 1.00 97.75 106 CYS A CA 1
ATOM 848 C C . CYS A 1 106 ? 9.844 -8.791 -14.572 1.00 97.75 106 CYS A C 1
ATOM 850 O O . CYS A 1 106 ? 10.823 -8.150 -14.197 1.00 97.75 106 CYS A O 1
ATOM 852 N N . GLY A 1 107 ? 8.612 -8.272 -14.534 1.00 95.00 107 GLY A N 1
ATOM 853 C CA . GLY A 1 107 ? 8.337 -6.874 -14.166 1.00 95.00 107 GLY A CA 1
ATOM 854 C C . GLY A 1 107 ? 8.655 -6.494 -12.709 1.00 95.00 107 GLY A C 1
ATOM 855 O O . GLY A 1 107 ? 8.607 -5.319 -12.367 1.00 95.00 107 GLY A O 1
ATOM 856 N N . HIS A 1 108 ? 8.983 -7.460 -11.841 1.00 95.69 108 HIS A N 1
ATOM 857 C CA . HIS A 1 108 ? 9.375 -7.205 -10.449 1.00 95.69 108 HIS A CA 1
ATOM 858 C C . HIS A 1 108 ? 10.892 -7.196 -10.255 1.00 95.69 108 HIS A C 1
ATOM 860 O O . HIS A 1 108 ? 11.426 -6.211 -9.758 1.00 95.69 108 HIS A O 1
ATOM 866 N N . CYS A 1 109 ? 11.594 -8.275 -10.621 1.00 96.81 109 CYS A N 1
ATOM 867 C CA . CYS A 1 109 ? 13.044 -8.338 -10.419 1.00 96.81 109 CYS A CA 1
ATOM 868 C C . CYS A 1 109 ? 13.859 -7.845 -11.614 1.00 96.81 109 CYS A C 1
ATOM 870 O O . CYS A 1 109 ? 15.037 -7.569 -11.425 1.00 96.81 109 CYS A O 1
ATOM 872 N N . ARG A 1 110 ? 13.278 -7.794 -12.823 1.00 96.38 110 ARG A N 1
ATOM 873 C CA . ARG A 1 110 ? 13.943 -7.474 -14.104 1.00 96.38 110 ARG A CA 1
ATOM 874 C C . ARG A 1 110 ? 15.177 -8.327 -14.438 1.00 96.38 110 ARG A C 1
ATOM 876 O O . ARG A 1 110 ? 15.906 -8.009 -15.363 1.00 96.38 110 ARG A O 1
ATOM 883 N N . LYS A 1 111 ? 15.400 -9.416 -13.694 1.00 96.81 111 LYS A N 1
ATOM 884 C CA . LYS A 1 111 ? 16.575 -10.298 -13.808 1.00 96.81 111 LYS A CA 1
ATOM 885 C C . LYS A 1 111 ? 16.250 -11.618 -14.498 1.00 96.81 111 LYS A C 1
ATOM 887 O O . LYS A 1 111 ? 17.018 -12.102 -15.315 1.00 96.81 111 LYS A O 1
ATOM 892 N N . SER A 1 112 ? 15.121 -12.223 -14.142 1.00 97.31 112 SER A N 1
ATOM 893 C CA . SER A 1 112 ? 14.724 -13.544 -14.638 1.00 97.31 112 SER A CA 1
ATOM 894 C C . SER A 1 112 ? 13.668 -13.421 -15.728 1.00 97.31 112 SER A C 1
ATOM 896 O O . SER A 1 112 ? 12.852 -12.496 -15.684 1.00 97.31 112 SER A O 1
ATOM 898 N N . LYS A 1 113 ? 13.627 -14.398 -16.640 1.00 97.81 113 LYS A N 1
ATOM 899 C CA . LYS A 1 113 ? 12.550 -14.510 -17.626 1.00 97.81 113 LYS A CA 1
ATOM 900 C C . LYS A 1 113 ? 11.193 -14.612 -16.931 1.00 97.81 113 LYS A C 1
ATOM 902 O O . LYS A 1 113 ? 11.048 -15.274 -15.896 1.00 97.81 113 LYS A O 1
ATOM 907 N N . ALA A 1 114 ? 10.215 -13.899 -17.470 1.00 97.31 114 ALA A N 1
ATOM 908 C CA . ALA A 1 114 ? 8.833 -14.060 -17.075 1.00 97.31 114 ALA A CA 1
ATOM 909 C C . ALA A 1 114 ? 8.318 -15.414 -17.573 1.00 97.31 114 ALA A C 1
ATOM 911 O O . ALA A 1 114 ? 8.762 -15.946 -18.588 1.00 97.31 114 ALA A O 1
ATOM 912 N N . GLU A 1 115 ? 7.386 -15.984 -16.825 1.00 94.38 115 GLU A N 1
ATOM 913 C CA . GLU A 1 115 ? 6.705 -17.203 -17.246 1.00 94.38 115 GLU A CA 1
ATOM 914 C C . GLU A 1 115 ? 5.783 -16.911 -18.443 1.00 94.38 115 GLU A C 1
ATOM 916 O O . GLU A 1 115 ? 5.176 -15.834 -18.468 1.00 94.38 115 GLU A O 1
ATOM 921 N N . PRO A 1 116 ? 5.608 -17.851 -19.389 1.00 94.94 116 PRO A N 1
ATOM 922 C CA . PRO A 1 116 ? 4.705 -17.669 -20.524 1.00 94.94 116 PRO A CA 1
ATOM 923 C C . PRO A 1 116 ? 3.303 -17.244 -20.063 1.00 94.94 116 PRO A C 1
ATOM 925 O O . PRO A 1 116 ? 2.713 -17.862 -19.173 1.00 94.94 116 PRO A O 1
ATOM 928 N N . GLY A 1 117 ? 2.793 -16.144 -20.624 1.00 94.19 117 GLY A N 1
ATOM 929 C CA . GLY A 1 117 ? 1.486 -15.580 -20.267 1.00 94.19 117 GLY A CA 1
ATOM 930 C C . GLY A 1 117 ? 1.419 -14.859 -18.912 1.00 94.19 117 GLY A C 1
ATOM 931 O O . GLY A 1 117 ? 0.334 -14.475 -18.480 1.00 94.19 117 GLY A O 1
ATOM 932 N N . LYS A 1 118 ? 2.543 -14.652 -18.211 1.00 95.62 118 LYS A N 1
ATOM 933 C CA . LYS A 1 118 ? 2.581 -13.950 -16.914 1.00 95.62 118 LYS A CA 1
ATOM 934 C C . LYS A 1 118 ? 3.542 -12.765 -16.960 1.00 95.62 118 LYS A C 1
ATOM 936 O O . LYS A 1 118 ? 4.551 -12.782 -17.645 1.00 95.62 118 LYS A O 1
ATOM 941 N N . ALA A 1 119 ? 3.284 -11.748 -16.136 1.00 95.44 119 ALA A N 1
ATOM 942 C CA . ALA A 1 119 ? 4.147 -10.562 -16.031 1.00 95.44 119 ALA A CA 1
ATOM 943 C C . ALA A 1 119 ? 5.337 -10.722 -15.055 1.00 95.44 119 ALA A C 1
ATOM 945 O O . ALA A 1 119 ? 6.115 -9.788 -14.856 1.00 95.44 119 ALA A O 1
ATOM 946 N N . SER A 1 120 ? 5.462 -11.867 -14.376 1.00 97.44 120 SER A N 1
ATOM 947 C CA . SER A 1 120 ? 6.473 -12.077 -13.332 1.00 97.44 120 SER A CA 1
ATOM 948 C C . SER A 1 120 ? 7.048 -13.486 -13.363 1.00 97.44 120 SER A C 1
ATOM 950 O O . SER A 1 120 ? 6.370 -14.421 -13.786 1.00 97.44 120 SER A O 1
ATOM 952 N N . CYS A 1 121 ? 8.288 -13.630 -12.896 1.00 97.94 121 CYS A N 1
ATOM 953 C CA . CYS A 1 121 ? 8.921 -14.927 -12.721 1.00 97.94 121 CYS A CA 1
ATOM 954 C C . CYS A 1 121 ? 8.360 -15.653 -11.489 1.00 97.94 121 CYS A C 1
ATOM 956 O O . CYS A 1 121 ? 7.865 -15.037 -10.535 1.00 97.94 121 CYS A O 1
ATOM 958 N N . THR A 1 122 ? 8.489 -16.977 -11.492 1.00 97.75 122 THR A N 1
ATOM 959 C CA . THR A 1 122 ? 8.041 -17.864 -10.412 1.00 97.75 122 THR A CA 1
ATOM 960 C C . THR A 1 122 ? 8.519 -17.459 -9.008 1.00 97.75 122 THR A C 1
ATOM 962 O O . THR A 1 122 ? 7.663 -17.369 -8.123 1.00 97.75 122 THR A O 1
ATOM 965 N N . PRO A 1 123 ? 9.804 -17.128 -8.751 1.00 98.12 123 PRO A N 1
ATOM 966 C CA . PRO A 1 123 ? 10.235 -16.752 -7.402 1.00 98.12 123 PRO A CA 1
ATOM 967 C C . PRO A 1 123 ? 9.604 -15.439 -6.916 1.00 98.12 123 PRO A C 1
ATOM 969 O O . PRO A 1 123 ? 9.160 -15.362 -5.772 1.00 98.12 123 PRO A O 1
ATOM 972 N N . CYS A 1 124 ? 9.489 -14.416 -7.772 1.00 97.75 124 CYS A N 1
ATOM 973 C CA . CYS A 1 124 ? 8.809 -13.170 -7.403 1.00 97.75 124 CYS A CA 1
ATOM 974 C C . CYS A 1 124 ? 7.318 -13.392 -7.132 1.00 97.75 124 CYS A C 1
ATOM 976 O O . CYS A 1 124 ? 6.773 -12.816 -6.191 1.00 97.75 124 CYS A O 1
ATOM 978 N N . ARG A 1 125 ? 6.657 -14.244 -7.922 1.00 96.81 125 ARG A N 1
ATOM 979 C CA . ARG A 1 125 ? 5.244 -14.576 -7.720 1.00 96.81 125 ARG A CA 1
ATOM 980 C C . ARG A 1 125 ? 5.011 -15.322 -6.403 1.00 96.81 125 ARG A C 1
ATOM 982 O O . ARG A 1 125 ? 4.059 -14.986 -5.700 1.00 96.81 125 ARG A O 1
ATOM 989 N N . ARG A 1 126 ? 5.875 -16.281 -6.048 1.00 97.69 126 ARG A N 1
ATOM 990 C CA . ARG A 1 126 ? 5.818 -16.988 -4.754 1.00 97.69 126 ARG A CA 1
ATOM 991 C C . ARG A 1 126 ? 5.961 -16.008 -3.590 1.00 97.69 126 ARG A C 1
ATOM 993 O O . ARG A 1 126 ? 5.029 -15.888 -2.803 1.00 97.69 126 ARG A O 1
ATOM 1000 N N . LYS A 1 127 ? 7.014 -15.180 -3.595 1.00 98.06 127 LYS A N 1
ATOM 1001 C CA . LYS A 1 127 ? 7.228 -14.131 -2.579 1.00 98.06 127 LYS A CA 1
ATOM 1002 C C . LYS A 1 127 ? 6.036 -13.179 -2.443 1.00 98.06 127 LYS A C 1
ATOM 1004 O O . LYS A 1 127 ? 5.630 -12.842 -1.335 1.00 98.06 127 LYS A O 1
ATOM 1009 N N . LYS A 1 128 ? 5.448 -12.747 -3.565 1.00 96.94 128 LYS A N 1
ATOM 1010 C CA . LYS A 1 128 ? 4.258 -11.880 -3.560 1.00 96.94 128 LYS A CA 1
ATOM 1011 C C . LYS A 1 128 ? 3.050 -12.576 -2.930 1.00 96.94 128 LYS A C 1
ATOM 1013 O O . LYS A 1 128 ? 2.327 -11.949 -2.164 1.00 96.94 128 LYS A O 1
ATOM 1018 N N . THR A 1 129 ? 2.846 -13.852 -3.242 1.00 97.38 129 THR A N 1
ATOM 1019 C CA . THR A 1 129 ? 1.739 -14.657 -2.705 1.00 97.38 129 THR A CA 1
ATOM 1020 C C . THR A 1 129 ? 1.905 -14.883 -1.202 1.00 97.38 129 THR A C 1
ATOM 1022 O O . THR A 1 129 ? 0.965 -14.663 -0.448 1.00 97.38 129 THR A O 1
ATOM 1025 N N . GLU A 1 130 ? 3.111 -15.226 -0.750 1.00 98.19 130 GLU A N 1
ATOM 1026 C CA . GLU A 1 130 ? 3.444 -15.392 0.672 1.00 98.19 130 GLU A CA 1
ATOM 1027 C C . GLU A 1 130 ? 3.272 -14.085 1.455 1.00 98.19 130 GLU A C 1
ATOM 1029 O O . GLU A 1 130 ? 2.645 -14.057 2.513 1.00 98.19 130 GLU A O 1
ATOM 1034 N N . SER A 1 131 ? 3.774 -12.971 0.912 1.00 97.88 131 SER A N 1
ATOM 1035 C CA . SER A 1 131 ? 3.599 -11.644 1.508 1.00 97.88 131 SER A CA 1
ATOM 1036 C C . SER A 1 131 ? 2.122 -11.247 1.597 1.00 97.88 131 SER A C 1
ATOM 1038 O O . SER A 1 131 ? 1.685 -10.701 2.612 1.00 97.88 131 SER A O 1
ATOM 1040 N N . GLN A 1 132 ? 1.332 -11.553 0.564 1.00 97.50 132 GLN A N 1
ATOM 1041 C CA . GLN A 1 132 ? -0.109 -11.325 0.573 1.00 97.50 132 GLN A CA 1
ATOM 1042 C C . GLN A 1 132 ? -0.796 -12.167 1.6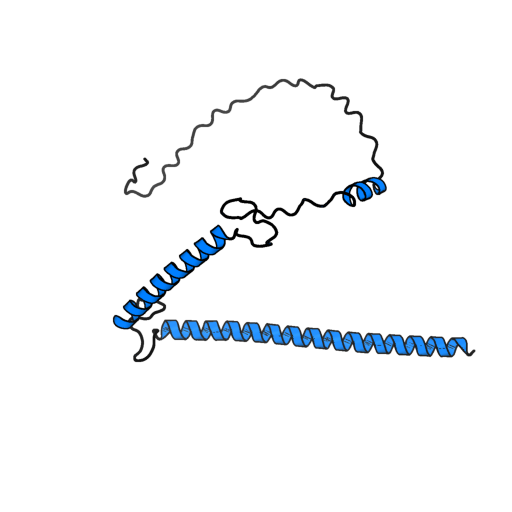54 1.00 97.50 132 GLN A C 1
ATOM 1044 O O . GLN A 1 132 ? -1.495 -11.607 2.494 1.00 97.50 132 GLN A O 1
ATOM 1049 N N . ALA A 1 133 ? -0.504 -13.468 1.710 1.00 98.25 133 ALA A N 1
ATOM 1050 C CA . ALA A 1 133 ? -1.036 -14.367 2.728 1.00 98.25 133 ALA A CA 1
ATOM 1051 C C . ALA A 1 133 ? -0.686 -13.906 4.154 1.00 98.25 133 ALA A C 1
ATOM 1053 O O . ALA A 1 133 ? -1.537 -13.948 5.041 1.00 98.25 133 ALA A O 1
ATOM 1054 N N . ARG A 1 134 ? 0.533 -13.391 4.377 1.00 98.44 134 ARG A N 1
ATOM 1055 C CA . ARG A 1 134 ? 0.939 -12.812 5.668 1.00 98.44 134 ARG A CA 1
ATOM 1056 C C . ARG A 1 134 ? 0.079 -11.605 6.048 1.00 98.44 134 ARG A C 1
ATOM 1058 O O . ARG A 1 134 ? -0.412 -11.553 7.174 1.00 98.44 134 ARG A O 1
ATOM 1065 N N . ARG A 1 135 ? -0.126 -10.657 5.126 1.00 98.19 135 ARG A N 1
ATOM 1066 C CA . ARG A 1 135 ? -0.968 -9.469 5.366 1.00 98.19 135 ARG A CA 1
ATOM 1067 C C . ARG A 1 135 ? -2.427 -9.843 5.611 1.00 98.19 135 ARG A C 1
ATOM 1069 O O . ARG A 1 135 ? -3.068 -9.258 6.480 1.00 98.19 135 ARG A O 1
ATOM 1076 N N . ASP A 1 136 ? -2.942 -10.828 4.886 1.00 98.00 136 ASP A N 1
ATOM 1077 C CA . ASP A 1 136 ? -4.317 -11.299 5.054 1.00 98.00 136 ASP A CA 1
ATOM 1078 C C . ASP A 1 136 ? -4.502 -12.020 6.396 1.00 98.00 136 ASP A C 1
ATOM 1080 O O . ASP A 1 136 ? -5.483 -11.776 7.102 1.00 98.00 136 ASP A O 1
ATOM 1084 N N . ALA A 1 137 ? -3.522 -12.826 6.816 1.00 98.38 137 ALA A N 1
ATOM 1085 C CA . ALA A 1 137 ? -3.506 -13.440 8.140 1.00 98.38 137 ALA A CA 1
ATOM 1086 C C . ALA A 1 137 ? -3.439 -12.390 9.262 1.00 98.38 137 ALA A C 1
ATOM 1088 O O . ALA A 1 137 ? -4.138 -12.513 10.267 1.00 98.38 137 ALA A O 1
ATOM 1089 N N . GLU A 1 138 ? -2.637 -11.339 9.096 1.00 98.50 138 GLU A N 1
ATOM 1090 C CA . GLU A 1 138 ? -2.552 -10.234 10.053 1.00 98.50 138 GLU A CA 1
ATOM 1091 C C . GLU A 1 138 ? -3.875 -9.465 10.153 1.00 98.50 138 GLU A C 1
ATOM 1093 O O . GLU A 1 138 ? -4.402 -9.276 11.250 1.00 98.50 138 GLU A O 1
ATOM 1098 N N . ARG A 1 139 ? -4.482 -9.116 9.014 1.00 98.31 139 ARG A N 1
ATOM 1099 C CA . ARG A 1 139 ? -5.812 -8.488 8.969 1.00 98.31 139 ARG A CA 1
ATOM 1100 C C . ARG A 1 139 ? -6.876 -9.363 9.624 1.00 98.31 139 ARG A C 1
ATOM 1102 O O . ARG A 1 139 ? -7.723 -8.847 10.350 1.00 98.31 139 ARG A O 1
ATOM 1109 N N . LYS A 1 140 ? -6.829 -10.682 9.410 1.00 98.44 140 LYS A N 1
ATOM 1110 C CA . LYS A 1 140 ? -7.734 -11.633 10.068 1.00 98.44 140 LYS A CA 1
ATOM 1111 C C . LYS A 1 140 ? -7.552 -11.612 11.587 1.00 98.44 140 LYS A C 1
ATOM 1113 O O . LYS A 1 140 ? -8.541 -11.462 12.298 1.00 98.44 140 LYS A O 1
ATOM 1118 N N . LYS A 1 141 ? -6.309 -11.657 12.079 1.00 98.56 141 LYS A N 1
ATOM 1119 C CA . LYS A 1 141 ? -5.999 -11.551 13.517 1.00 98.56 141 LYS A CA 1
ATOM 1120 C C . LYS A 1 141 ? -6.508 -10.240 14.119 1.00 98.56 141 LYS A C 1
ATOM 1122 O O . LYS A 1 141 ? -7.058 -10.255 15.216 1.00 98.56 141 LYS A O 1
ATOM 1127 N N . MET A 1 142 ? -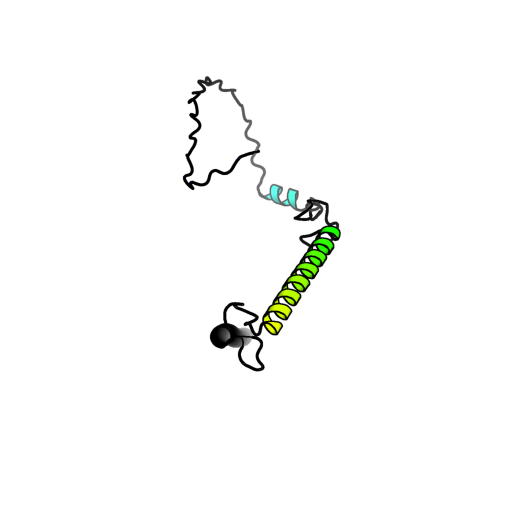6.350 -9.117 13.415 1.00 97.44 142 MET A N 1
ATOM 1128 C CA . MET A 1 142 ? -6.860 -7.817 13.868 1.00 97.44 142 MET A CA 1
ATOM 1129 C C . MET A 1 142 ? -8.388 -7.822 13.985 1.00 97.44 142 MET A C 1
ATOM 1131 O O . MET A 1 142 ? -8.915 -7.462 15.033 1.00 97.44 142 MET A O 1
ATOM 1135 N N . ARG A 1 143 ? -9.093 -8.342 12.973 1.00 98.38 143 ARG A N 1
ATOM 1136 C CA . ARG A 1 143 ? -10.560 -8.480 12.996 1.00 98.38 143 ARG A CA 1
ATOM 1137 C C . ARG A 1 143 ? -11.050 -9.408 14.109 1.00 98.38 143 ARG A C 1
ATOM 1139 O O . ARG A 1 143 ? -12.073 -9.141 14.725 1.00 98.38 143 ARG A O 1
ATOM 1146 N N . GLU A 1 144 ? -10.346 -10.505 14.376 1.00 98.44 144 GLU A N 1
ATOM 1147 C CA . GLU A 1 144 ? -10.688 -11.420 15.474 1.00 98.44 144 GLU A CA 1
ATOM 1148 C C . GLU A 1 144 ? -10.473 -10.776 16.849 1.00 98.44 144 GLU A C 1
ATOM 1150 O O . GLU A 1 144 ? -11.306 -10.945 17.739 1.00 98.44 144 GLU A O 1
ATOM 1155 N N . LYS A 1 145 ? -9.390 -10.009 17.030 1.00 98.12 145 LYS A N 1
ATOM 1156 C CA . LYS A 1 145 ? -9.157 -9.228 18.255 1.00 98.12 145 LYS A CA 1
ATOM 1157 C C . LYS A 1 145 ? -10.246 -8.178 18.465 1.00 98.12 145 LYS A C 1
ATOM 1159 O O . LYS A 1 145 ? -10.752 -8.056 19.577 1.00 98.12 145 LYS A O 1
ATOM 1164 N N . GLU A 1 146 ? -10.622 -7.467 17.406 1.00 98.25 146 GLU A N 1
ATOM 1165 C CA . GLU A 1 146 ? -11.690 -6.467 17.431 1.00 98.25 146 GLU A CA 1
ATOM 1166 C C . GLU A 1 146 ? -13.025 -7.101 17.838 1.00 98.25 146 GLU A C 1
ATOM 1168 O O . GLU A 1 146 ? -13.627 -6.668 18.820 1.00 98.25 146 GLU A O 1
ATOM 1173 N N . LYS A 1 147 ? -13.417 -8.209 17.195 1.00 98.31 147 LYS A N 1
ATOM 1174 C CA . LYS A 1 147 ? -14.618 -8.980 17.559 1.00 98.31 147 LYS A CA 1
ATOM 1175 C C . LYS A 1 147 ? -14.616 -9.407 19.027 1.00 98.31 147 LYS A C 1
ATOM 1177 O O . LYS A 1 147 ? -15.580 -9.128 19.731 1.00 98.31 147 LYS A O 1
ATOM 1182 N N . LYS A 1 148 ? -13.513 -9.986 19.515 1.00 98.25 148 LYS A N 1
ATOM 1183 C CA . LYS A 1 148 ? -13.373 -10.373 20.931 1.00 98.25 148 LYS A CA 1
ATOM 1184 C C . LYS A 1 148 ? -13.476 -9.176 21.876 1.00 98.25 148 LYS A C 1
ATOM 1186 O O . LYS A 1 148 ? -14.013 -9.298 22.974 1.00 98.25 148 LYS A O 1
ATOM 1191 N N . SER A 1 149 ? -12.931 -8.023 21.489 1.00 97.94 149 SER A N 1
ATOM 1192 C CA . SER A 1 149 ? -13.017 -6.804 22.299 1.00 97.94 149 SER A CA 1
ATOM 1193 C C . SER A 1 149 ? -14.447 -6.260 22.361 1.00 97.94 149 SER A C 1
ATOM 1195 O O . SER A 1 149 ? -14.895 -5.856 23.431 1.00 97.94 149 SER A O 1
ATOM 1197 N N . GLU A 1 150 ? -15.188 -6.330 21.254 1.00 98.00 150 GLU A N 1
ATOM 1198 C CA . GLU A 1 150 ? -16.597 -5.944 21.175 1.00 98.00 150 GLU A CA 1
ATOM 1199 C C . GLU A 1 150 ? -17.501 -6.904 21.962 1.00 98.00 150 GLU A C 1
ATOM 1201 O O . GLU A 1 150 ? -18.380 -6.452 22.695 1.00 98.00 150 GLU A O 1
ATOM 1206 N N . GLU A 1 151 ? -17.257 -8.215 21.897 1.00 98.06 151 GLU A N 1
ATOM 1207 C CA . GLU A 1 151 ? -17.950 -9.213 22.727 1.00 98.06 151 GLU A CA 1
ATOM 1208 C C . GLU A 1 151 ? -17.730 -8.946 24.220 1.00 98.06 151 GLU A C 1
ATOM 1210 O O . GLU A 1 151 ? -18.700 -8.797 24.963 1.00 98.06 151 GLU A O 1
ATOM 1215 N N . LYS A 1 152 ? -16.479 -8.730 24.650 1.00 97.88 152 LYS A N 1
ATOM 1216 C CA . LYS A 1 152 ? -16.167 -8.365 26.043 1.00 97.88 152 LYS A CA 1
ATOM 1217 C C . LYS A 1 152 ? -16.838 -7.061 26.485 1.00 97.88 152 LYS A C 1
ATOM 1219 O O . LYS A 1 152 ? -17.263 -6.947 27.634 1.00 97.88 152 LYS A O 1
ATOM 1224 N N . LYS A 1 153 ? -16.930 -6.051 25.609 1.00 97.88 153 LYS A N 1
ATOM 1225 C CA . LYS A 1 153 ? -17.663 -4.805 25.908 1.00 97.88 153 LYS A CA 1
ATOM 1226 C C . LYS A 1 153 ? -19.160 -5.072 26.084 1.00 97.88 153 LYS A C 1
ATOM 1228 O O . LYS A 1 153 ? -19.759 -4.522 27.009 1.00 97.88 153 LYS A O 1
ATOM 1233 N N . LYS A 1 154 ? -19.759 -5.917 25.236 1.00 97.94 154 LYS A N 1
ATOM 1234 C CA . LYS A 1 154 ? -21.172 -6.317 25.343 1.00 97.94 154 LYS A CA 1
ATOM 1235 C C . LYS A 1 154 ? -21.438 -7.072 26.645 1.00 97.94 154 LYS A C 1
ATOM 1237 O O . LYS A 1 154 ? -22.359 -6.690 27.362 1.00 97.94 154 LYS A O 1
ATOM 1242 N N . GLU A 1 155 ? -20.598 -8.042 27.002 1.00 97.38 155 GLU A N 1
ATOM 1243 C CA . GLU A 1 155 ? -20.691 -8.784 28.269 1.00 97.38 155 GLU A CA 1
ATOM 1244 C C . GLU A 1 155 ? -20.628 -7.841 29.479 1.00 97.38 155 GLU A C 1
ATOM 1246 O O . GLU A 1 155 ? -21.551 -7.817 30.297 1.00 97.38 155 GLU A O 1
ATOM 1251 N N . LYS A 1 156 ? -19.617 -6.960 29.542 1.00 97.38 156 LYS A N 1
ATOM 1252 C CA . LYS A 1 156 ? -19.491 -5.961 30.620 1.00 97.38 156 LYS A CA 1
ATOM 1253 C C . LYS A 1 156 ? -20.703 -5.030 30.710 1.00 97.38 156 LYS A C 1
ATOM 1255 O O . LYS A 1 156 ? -21.143 -4.700 31.811 1.00 97.38 156 LYS A O 1
ATOM 1260 N N . LYS A 1 157 ? -21.265 -4.609 29.569 1.00 97.06 157 LYS A N 1
ATOM 1261 C CA . LYS A 1 157 ? -22.479 -3.778 29.529 1.00 97.06 157 LYS A CA 1
ATOM 1262 C C . LYS A 1 157 ? -23.691 -4.535 30.080 1.00 97.06 157 LYS A C 1
ATOM 1264 O O . LYS A 1 157 ? -24.444 -3.966 30.871 1.00 97.06 157 LYS A O 1
ATOM 1269 N N . THR A 1 158 ? -23.860 -5.809 29.716 1.00 96.88 158 THR A N 1
ATOM 1270 C CA . THR A 1 158 ? -24.948 -6.643 30.253 1.00 96.88 158 THR A CA 1
ATOM 1271 C C . THR A 1 158 ? -24.808 -6.863 31.759 1.00 96.88 158 THR A C 1
ATOM 1273 O O . THR A 1 158 ? -25.781 -6.660 32.486 1.00 96.88 158 THR A O 1
ATOM 1276 N N . GLU A 1 159 ? -23.600 -7.145 32.257 1.00 96.88 159 GLU A N 1
ATOM 1277 C CA . GLU A 1 159 ? -23.336 -7.321 33.688 1.00 96.88 159 GLU A CA 1
ATOM 1278 C C . GLU A 1 159 ? -23.603 -6.035 34.486 1.00 96.88 159 GLU A C 1
ATOM 1280 O O . GLU A 1 159 ? -24.273 -6.080 35.521 1.00 96.88 159 GLU A O 1
ATOM 1285 N N . LYS A 1 160 ? -23.151 -4.874 33.984 1.00 97.00 160 LYS A N 1
ATOM 1286 C CA . LYS A 1 160 ? -23.423 -3.568 34.606 1.00 97.00 160 LYS A CA 1
ATOM 1287 C C . LYS A 1 160 ? -24.927 -3.305 34.706 1.00 97.00 160 LYS A C 1
ATOM 1289 O O . LYS A 1 160 ? -25.415 -3.017 35.795 1.00 97.00 160 LYS A O 1
ATOM 1294 N N . SER A 1 161 ? -25.667 -3.510 33.614 1.00 95.31 161 SER A N 1
ATOM 1295 C CA . SER A 1 161 ? -27.122 -3.307 33.601 1.00 95.31 161 SER A CA 1
ATOM 1296 C C . SER A 1 161 ? -27.872 -4.261 34.544 1.00 95.31 161 SER A C 1
ATOM 1298 O O . SER A 1 161 ? -28.857 -3.872 35.168 1.00 95.31 161 SER A O 1
ATOM 1300 N N . ALA A 1 162 ? -27.397 -5.502 34.708 1.00 97.38 162 ALA A N 1
ATOM 1301 C CA . ALA A 1 162 ? -27.976 -6.458 35.649 1.00 97.38 162 ALA A CA 1
ATOM 1302 C C . ALA A 1 162 ? -27.715 -6.058 37.112 1.00 97.38 162 ALA A C 1
ATOM 1304 O O . ALA A 1 162 ? -28.605 -6.195 37.953 1.00 97.38 162 ALA A O 1
ATOM 1305 N N . LYS A 1 163 ? -26.519 -5.535 37.421 1.00 97.00 163 LYS A N 1
ATOM 1306 C CA . LYS A 1 163 ? -26.186 -4.998 38.752 1.00 97.00 163 LYS A CA 1
ATOM 1307 C C . LYS A 1 163 ? -27.013 -3.753 39.084 1.00 97.00 163 LYS A C 1
ATOM 1309 O O . LYS A 1 163 ? -27.545 -3.672 40.187 1.00 97.00 163 LYS A O 1
ATOM 1314 N N . GLU A 1 164 ? -27.178 -2.835 38.132 1.00 96.75 164 GLU A N 1
ATOM 1315 C CA . GLU A 1 164 ? -28.008 -1.630 38.289 1.00 96.75 164 GLU A CA 1
ATOM 1316 C C . GLU A 1 164 ? -29.478 -1.987 38.555 1.00 96.75 164 GLU A C 1
ATOM 1318 O O . GLU A 1 164 ? -30.051 -1.502 39.530 1.00 96.75 164 GLU A O 1
ATOM 1323 N N . LYS A 1 165 ? -30.056 -2.922 37.785 1.00 96.69 165 LYS A N 1
ATOM 1324 C CA . LYS A 1 165 ? -31.429 -3.416 38.009 1.00 96.69 165 LYS A CA 1
ATOM 1325 C C . LYS A 1 165 ? -31.615 -4.035 39.397 1.00 96.69 165 LYS A C 1
ATOM 1327 O O . LYS A 1 165 ? -32.589 -3.726 40.079 1.00 96.69 165 LYS A O 1
ATOM 1332 N N . LYS A 1 166 ? -30.670 -4.871 39.848 1.00 96.25 166 LYS A N 1
ATOM 1333 C CA . LYS A 1 166 ? -30.708 -5.469 41.198 1.00 96.25 166 LYS A CA 1
ATOM 1334 C C . LYS A 1 166 ? -30.607 -4.412 42.303 1.00 96.25 166 LYS A C 1
ATOM 1336 O O . LYS A 1 166 ? -31.295 -4.521 43.317 1.00 96.25 166 LYS A O 1
ATOM 1341 N N . ALA A 1 167 ? -29.769 -3.391 42.120 1.00 96.56 167 ALA A N 1
ATOM 1342 C CA . ALA A 1 167 ? -29.635 -2.292 43.073 1.00 96.56 167 ALA A CA 1
ATOM 1343 C C . ALA A 1 167 ? -30.912 -1.437 43.147 1.00 96.56 167 ALA A C 1
ATOM 1345 O O . ALA A 1 167 ? -31.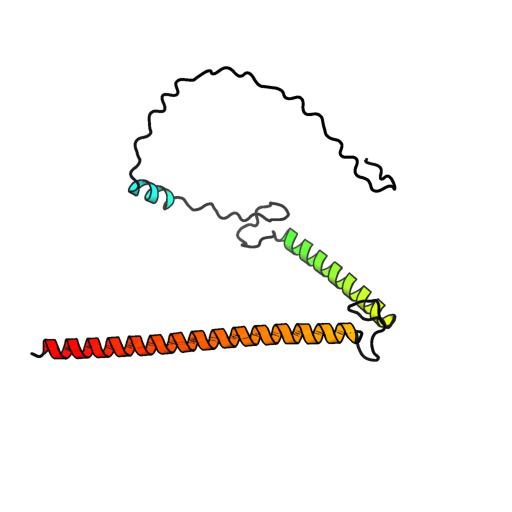332 -1.056 44.240 1.00 96.56 167 ALA A O 1
ATOM 1346 N N . GLU A 1 168 ? -31.553 -1.168 42.007 1.00 95.56 168 GLU A N 1
ATOM 1347 C CA . GLU A 1 168 ? -32.824 -0.442 41.948 1.00 95.56 168 GLU A CA 1
ATOM 1348 C C . GLU A 1 168 ? -33.963 -1.226 42.621 1.00 95.56 168 GLU A C 1
ATOM 1350 O O . GLU A 1 168 ? -34.721 -0.659 43.408 1.00 95.56 168 GLU A O 1
ATOM 1355 N N . GLU A 1 169 ? -34.057 -2.538 42.380 1.00 95.56 169 GLU A N 1
ATOM 1356 C CA . GLU A 1 169 ? -35.054 -3.398 43.028 1.00 95.56 169 GLU A CA 1
ATOM 1357 C C . GLU A 1 169 ? -34.876 -3.429 44.554 1.00 95.56 169 GLU A C 1
ATOM 1359 O O . GLU A 1 169 ? -35.857 -3.327 45.293 1.00 95.56 169 GLU A O 1
ATOM 1364 N N . LYS A 1 170 ? -33.628 -3.501 45.038 1.00 95.25 170 LYS A N 1
ATOM 1365 C CA . LYS A 1 170 ? -33.323 -3.448 46.475 1.00 95.25 170 LYS A CA 1
ATOM 1366 C C . LYS A 1 170 ? -33.773 -2.119 47.098 1.00 95.25 170 LYS A C 1
ATOM 1368 O O . LYS A 1 170 ? -34.523 -2.138 48.069 1.00 95.25 170 LYS A O 1
ATOM 1373 N N . LYS A 1 171 ? -33.435 -0.981 46.473 1.00 95.75 171 LYS A N 1
ATOM 1374 C CA . LYS A 1 171 ? -33.875 0.358 46.920 1.00 95.75 171 LYS A CA 1
ATOM 1375 C C . LYS A 1 171 ? -35.402 0.489 46.988 1.00 95.75 171 LYS A C 1
ATOM 1377 O O . LYS A 1 171 ? -35.924 1.121 47.903 1.00 95.75 171 LYS A O 1
ATOM 1382 N N . LYS A 1 172 ? -36.132 -0.108 46.036 1.00 95.75 172 LYS A N 1
ATOM 1383 C CA . LYS A 1 172 ? -37.607 -0.114 46.039 1.00 95.75 172 LYS A CA 1
ATOM 1384 C C . LYS A 1 172 ? -38.191 -0.938 47.191 1.00 95.75 172 LYS A C 1
ATOM 1386 O O . LYS A 1 172 ? -39.221 -0.543 47.730 1.00 95.75 172 LYS A O 1
ATOM 1391 N N . LYS A 1 173 ? -37.557 -2.054 47.571 1.00 94.25 173 LYS A N 1
ATOM 1392 C CA . LYS A 1 173 ? -37.985 -2.880 48.716 1.00 94.25 173 LYS A CA 1
ATOM 1393 C C . LYS A 1 173 ? -37.767 -2.161 50.047 1.00 94.25 173 LYS A C 1
ATOM 1395 O O . LYS A 1 173 ? -38.680 -2.151 50.864 1.00 94.25 173 LYS A O 1
ATOM 1400 N N . ASP A 1 174 ? -36.619 -1.507 50.223 1.00 93.94 174 ASP A N 1
ATOM 1401 C CA . ASP A 1 174 ? -36.291 -0.791 51.465 1.00 93.94 174 ASP A CA 1
ATOM 1402 C C . ASP A 1 174 ? -37.232 0.401 51.724 1.00 93.94 174 ASP A C 1
ATOM 1404 O O . ASP A 1 174 ? -37.611 0.641 52.862 1.00 93.94 174 ASP A O 1
ATOM 1408 N N . LYS A 1 175 ? -37.690 1.108 50.679 1.00 92.75 175 LYS A N 1
ATOM 1409 C CA . LYS A 1 175 ? -38.627 2.245 50.812 1.00 92.75 175 LYS A CA 1
ATOM 1410 C C . LYS A 1 175 ? -40.060 1.843 51.208 1.00 92.75 175 LYS A C 1
ATOM 1412 O O . LYS A 1 175 ? -40.865 2.710 51.532 1.00 92.75 175 LYS A O 1
ATOM 1417 N N . LYS A 1 176 ? -40.414 0.558 51.117 1.00 87.44 176 LYS A N 1
ATOM 1418 C CA . LYS A 1 176 ? -41.776 0.058 51.383 1.00 87.44 176 LYS A CA 1
ATOM 1419 C C . LYS A 1 176 ? -41.948 -0.499 52.805 1.00 87.44 176 LYS A C 1
ATOM 1421 O O . LYS A 1 176 ? -43.050 -0.924 53.143 1.00 87.44 176 LYS A O 1
ATOM 1426 N N . ARG A 1 177 ? -40.871 -0.548 53.589 1.00 73.75 177 ARG A N 1
ATOM 1427 C CA . ARG A 1 177 ? -40.838 -1.040 54.969 1.00 73.75 177 ARG A CA 1
ATOM 1428 C C . ARG A 1 177 ? -40.831 0.131 55.941 1.00 73.75 177 ARG A C 1
ATOM 1430 O O . ARG A 1 177 ? -41.426 -0.048 57.021 1.00 73.75 177 ARG A O 1
#